Protein AF-A0A1B6GZU3-F1 (afdb_monomer_lite)

pLDDT: mean 73.28, std 18.76, range [35.72, 94.25]

Secondary structure (DSSP, 8-state):
-HHHHHHHHHHHHHH-GGGGGS-HHHHHHHHHHHHHHHHHHHHHHHHHHHHHHHHHHTT-SSPPPPPTTTTTTGGGHHHHHTS----------------------SS------

Organism: NCBI:txid1464854

Structure (mmCIF, N/CA/C/O backbone):
data_AF-A0A1B6GZU3-F1
#
_entry.id   AF-A0A1B6GZU3-F1
#
loop_
_atom_site.group_PDB
_atom_site.id
_atom_site.type_symbol
_atom_site.label_atom_id
_atom_site.label_alt_id
_atom_site.label_comp_id
_atom_site.label_asym_id
_atom_site.label_entity_id
_atom_site.label_seq_id
_atom_site.pdbx_PDB_ins_code
_atom_site.Cartn_x
_atom_site.Cartn_y
_atom_site.Cartn_z
_atom_site.occupancy
_atom_site.B_iso_or_equiv
_atom_site.auth_seq_id
_atom_site.auth_comp_id
_atom_site.auth_asym_id
_atom_site.auth_atom_id
_atom_site.pdbx_PDB_model_num
ATOM 1 N N . ARG A 1 1 ? 13.364 7.701 -0.176 1.00 59.84 1 ARG A N 1
ATOM 2 C CA . ARG A 1 1 ? 12.256 7.420 -1.126 1.00 59.84 1 ARG A CA 1
ATOM 3 C C . ARG A 1 1 ? 12.597 6.265 -2.074 1.00 59.84 1 ARG A C 1
ATOM 5 O O . ARG A 1 1 ? 11.779 5.375 -2.190 1.00 59.84 1 ARG A O 1
ATOM 12 N N . ALA A 1 2 ? 13.818 6.166 -2.614 1.00 69.19 2 ALA A N 1
ATOM 13 C CA . ALA A 1 2 ? 14.204 5.034 -3.476 1.00 69.19 2 ALA A CA 1
ATOM 14 C C . ALA A 1 2 ? 13.981 3.630 -2.858 1.00 69.19 2 ALA A C 1
ATOM 16 O O . ALA A 1 2 ? 13.458 2.746 -3.524 1.00 69.19 2 ALA A O 1
ATOM 17 N N . LEU A 1 3 ? 14.295 3.438 -1.569 1.00 75.94 3 LEU A N 1
ATOM 18 C CA . LEU A 1 3 ? 14.101 2.146 -0.885 1.00 75.94 3 LEU A CA 1
ATOM 19 C C . LEU A 1 3 ? 12.626 1.735 -0.764 1.00 75.94 3 LEU A C 1
ATOM 21 O O . LEU A 1 3 ? 12.299 0.560 -0.885 1.00 75.94 3 LEU A O 1
ATOM 25 N N . THR A 1 4 ? 11.725 2.699 -0.543 1.00 85.00 4 THR A N 1
ATOM 26 C CA . THR A 1 4 ? 10.287 2.413 -0.464 1.00 85.00 4 THR A CA 1
ATOM 27 C C . THR A 1 4 ? 9.723 2.077 -1.837 1.00 85.00 4 THR A C 1
ATOM 29 O O . THR A 1 4 ? 8.895 1.183 -1.945 1.00 85.00 4 THR A O 1
ATOM 32 N N . ASP A 1 5 ? 10.200 2.748 -2.885 1.00 82.75 5 ASP A N 1
ATOM 33 C CA . ASP A 1 5 ? 9.748 2.498 -4.254 1.00 82.75 5 ASP A CA 1
ATOM 34 C C . ASP A 1 5 ? 10.213 1.123 -4.750 1.00 82.75 5 ASP A C 1
ATOM 36 O O . ASP A 1 5 ? 9.446 0.412 -5.396 1.00 82.75 5 ASP A O 1
ATOM 40 N N . GLN A 1 6 ? 11.435 0.715 -4.392 1.00 86.19 6 GLN A N 1
ATOM 41 C CA . GLN A 1 6 ? 11.958 -0.619 -4.686 1.00 86.19 6 GLN A CA 1
ATOM 42 C C . GLN A 1 6 ? 11.140 -1.716 -3.992 1.00 86.19 6 GLN A C 1
ATOM 44 O O . GLN A 1 6 ? 10.691 -2.651 -4.652 1.00 86.19 6 GLN A O 1
ATOM 49 N N . ALA A 1 7 ? 10.853 -1.559 -2.697 1.00 90.31 7 ALA A N 1
ATOM 50 C CA . ALA A 1 7 ? 10.025 -2.515 -1.962 1.00 90.31 7 ALA A CA 1
ATOM 51 C C . ALA A 1 7 ? 8.620 -2.663 -2.580 1.00 90.31 7 ALA A C 1
ATOM 53 O O . ALA A 1 7 ? 8.095 -3.768 -2.695 1.00 90.31 7 ALA A O 1
ATOM 54 N N . TRP A 1 8 ? 8.011 -1.565 -3.041 1.00 89.75 8 TRP A N 1
ATOM 55 C CA . TRP A 1 8 ? 6.708 -1.627 -3.711 1.00 89.75 8 TRP A CA 1
ATOM 56 C C . TRP A 1 8 ? 6.756 -2.316 -5.073 1.00 89.75 8 TRP A C 1
ATOM 58 O O . TRP A 1 8 ? 5.784 -2.974 -5.438 1.00 89.75 8 TRP A O 1
ATOM 68 N N . ARG A 1 9 ? 7.870 -2.219 -5.806 1.00 89.12 9 ARG A N 1
ATOM 69 C CA . ARG A 1 9 ? 8.060 -2.977 -7.053 1.00 89.12 9 ARG A CA 1
ATOM 70 C C . ARG A 1 9 ? 8.113 -4.476 -6.792 1.00 89.12 9 ARG A C 1
ATOM 72 O O . ARG A 1 9 ? 7.487 -5.230 -7.527 1.00 89.12 9 ARG A O 1
ATOM 79 N N . GLU A 1 10 ? 8.795 -4.897 -5.731 1.00 91.38 10 GLU A N 1
ATOM 80 C CA . GLU A 1 10 ? 8.847 -6.308 -5.328 1.00 91.38 10 GLU A CA 1
ATOM 81 C C . GLU A 1 10 ? 7.463 -6.833 -4.941 1.00 91.38 10 GLU A C 1
ATOM 83 O O . GLU A 1 10 ? 7.055 -7.897 -5.401 1.00 91.38 10 GLU A O 1
ATOM 88 N N . VAL A 1 11 ? 6.701 -6.056 -4.163 1.00 91.12 11 VAL A N 1
ATOM 89 C CA . VAL A 1 11 ? 5.311 -6.396 -3.824 1.00 91.12 11 VAL A CA 1
ATOM 90 C C . VAL A 1 11 ? 4.450 -6.504 -5.085 1.00 91.12 11 VAL A C 1
ATOM 92 O O . VAL A 1 11 ? 3.708 -7.469 -5.228 1.00 91.12 11 VAL A O 1
ATOM 95 N N . CYS A 1 12 ? 4.564 -5.563 -6.026 1.00 90.75 12 CYS A N 1
ATOM 96 C CA . CYS A 1 12 ? 3.808 -5.614 -7.280 1.00 90.75 12 CYS A CA 1
ATOM 97 C C . CYS A 1 12 ? 4.170 -6.836 -8.136 1.00 90.75 12 CYS A C 1
ATOM 99 O O . CYS A 1 12 ? 3.275 -7.445 -8.712 1.00 90.75 12 CYS A O 1
ATOM 101 N N . GLY A 1 13 ? 5.441 -7.247 -8.149 1.00 90.06 13 GLY A N 1
ATOM 102 C CA . GLY A 1 13 ? 5.881 -8.471 -8.822 1.00 90.06 13 GLY A CA 1
ATOM 103 C C . GLY A 1 13 ? 5.361 -9.765 -8.188 1.00 90.06 13 GLY A C 1
ATOM 104 O O . GLY A 1 13 ? 5.227 -10.768 -8.880 1.00 90.06 13 GLY A O 1
ATOM 105 N N . GLN A 1 14 ? 5.039 -9.756 -6.891 1.00 90.56 14 GLN A N 1
ATOM 106 C CA . GLN A 1 14 ? 4.371 -10.888 -6.233 1.00 90.56 14 GLN A CA 1
ATOM 107 C C . GLN A 1 14 ? 2.858 -10.911 -6.481 1.00 90.56 14 GLN A C 1
ATOM 109 O O . GLN A 1 14 ? 2.247 -11.975 -6.424 1.00 90.56 14 GLN A O 1
ATOM 114 N N . LEU A 1 15 ? 2.246 -9.748 -6.724 1.00 89.06 15 LEU A N 1
ATOM 115 C CA . LEU A 1 15 ? 0.807 -9.628 -6.976 1.00 89.06 15 LEU A CA 1
ATOM 116 C C . LEU A 1 15 ? 0.428 -10.005 -8.407 1.00 89.06 15 LEU A C 1
ATOM 118 O O . LEU A 1 15 ? -0.657 -10.544 -8.619 1.00 89.06 15 LEU A O 1
ATOM 122 N N . ASP A 1 16 ? 1.303 -9.724 -9.370 1.00 86.38 16 ASP A N 1
ATOM 123 C CA . ASP A 1 16 ? 1.097 -10.072 -10.768 1.00 86.38 16 ASP A CA 1
ATOM 124 C C . ASP A 1 16 ? 2.391 -10.618 -11.380 1.00 86.38 16 ASP A C 1
ATOM 126 O O . ASP A 1 16 ? 3.397 -9.918 -11.496 1.00 86.38 16 ASP A O 1
ATOM 130 N N . THR A 1 17 ? 2.357 -11.876 -11.817 1.00 84.00 17 THR A N 1
ATOM 131 C CA . THR A 1 17 ? 3.484 -12.523 -12.500 1.00 84.00 17 THR A CA 1
ATOM 132 C C . THR A 1 17 ? 3.826 -11.846 -13.829 1.00 84.00 17 THR A C 1
ATOM 134 O O . THR A 1 17 ? 4.979 -11.888 -14.257 1.00 84.00 17 THR A O 1
ATOM 137 N N . GLN A 1 18 ? 2.856 -11.171 -14.459 1.00 82.94 18 GLN A N 1
ATOM 138 C CA . GLN A 1 18 ? 3.052 -10.418 -15.700 1.00 82.94 18 GLN A CA 1
ATOM 139 C C . GLN A 1 18 ? 3.705 -9.054 -15.475 1.00 82.94 18 GLN A C 1
ATOM 141 O O . GLN A 1 18 ? 4.175 -8.432 -16.430 1.00 82.94 18 GLN A O 1
ATOM 146 N N . PHE A 1 19 ? 3.832 -8.614 -14.220 1.00 82.19 19 PHE A N 1
ATOM 147 C CA . PHE A 1 19 ? 4.469 -7.348 -13.877 1.00 82.19 19 PHE A CA 1
ATOM 148 C C . PHE A 1 19 ? 5.892 -7.248 -14.437 1.00 82.19 19 PHE A C 1
ATOM 150 O O . PHE A 1 19 ? 6.302 -6.175 -14.865 1.00 82.19 19 PHE A O 1
ATOM 157 N N . ASN A 1 20 ? 6.645 -8.352 -14.504 1.00 79.81 20 ASN A N 1
ATOM 158 C CA . ASN A 1 20 ? 8.013 -8.349 -15.035 1.00 79.81 20 ASN A CA 1
ATOM 159 C C . ASN A 1 20 ? 8.081 -8.149 -16.558 1.00 79.81 20 ASN A C 1
ATOM 161 O O . ASN A 1 20 ? 9.054 -7.564 -17.040 1.00 79.81 20 ASN A O 1
ATOM 165 N N . HIS A 1 21 ? 7.040 -8.562 -17.285 1.00 83.62 21 HIS A N 1
ATOM 166 C CA . HIS A 1 21 ? 6.951 -8.483 -18.747 1.00 83.62 21 HIS A CA 1
ATOM 167 C C . HIS A 1 21 ? 6.438 -7.126 -19.253 1.00 83.62 21 HIS A C 1
ATOM 169 O O . HIS A 1 21 ? 6.562 -6.822 -20.436 1.00 83.62 21 HIS A O 1
ATOM 175 N N . MET A 1 22 ? 5.891 -6.293 -18.366 1.00 82.56 22 MET A N 1
ATOM 176 C CA . MET A 1 22 ? 5.394 -4.959 -18.701 1.00 82.56 22 MET A CA 1
ATOM 177 C C . MET A 1 22 ? 6.515 -3.932 -18.927 1.00 82.56 22 MET A C 1
ATOM 179 O O . MET A 1 22 ? 7.629 -4.058 -18.400 1.00 82.56 22 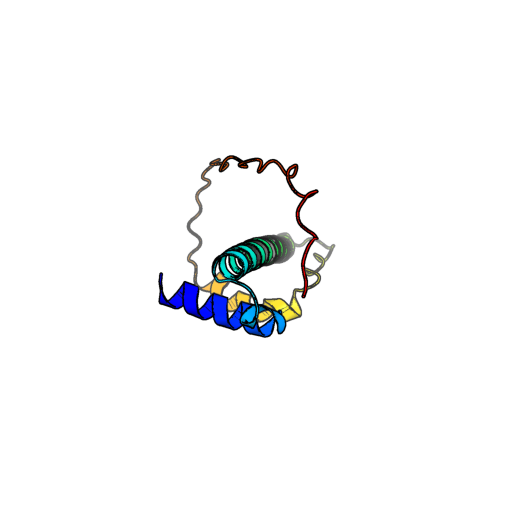MET A O 1
ATOM 183 N N . THR A 1 23 ? 6.202 -2.865 -19.669 1.00 89.31 23 THR A N 1
ATOM 184 C CA . THR A 1 23 ? 7.107 -1.718 -19.836 1.00 89.31 23 THR A CA 1
ATOM 185 C C . THR A 1 23 ? 7.300 -0.974 -18.514 1.00 89.31 23 THR A C 1
ATOM 187 O O . THR A 1 23 ? 6.456 -1.035 -17.618 1.00 89.31 23 THR A O 1
ATOM 190 N N . ASP A 1 24 ? 8.392 -0.220 -18.371 1.00 85.00 24 ASP A N 1
ATOM 191 C CA . ASP A 1 24 ? 8.642 0.558 -17.148 1.00 85.00 24 ASP A CA 1
ATOM 192 C C . ASP A 1 24 ? 7.551 1.598 -16.860 1.00 85.00 24 ASP A C 1
ATOM 194 O O . ASP A 1 24 ? 7.256 1.891 -15.693 1.00 85.00 24 ASP A O 1
ATOM 198 N N . ARG A 1 25 ? 6.909 2.118 -17.914 1.00 88.31 25 ARG A N 1
ATOM 199 C CA . ARG A 1 25 ? 5.763 3.023 -17.804 1.00 88.31 25 ARG A CA 1
ATOM 200 C C . ARG A 1 25 ? 4.565 2.310 -17.181 1.00 88.31 25 ARG A C 1
ATOM 202 O O . ARG A 1 25 ? 3.994 2.817 -16.213 1.00 88.31 25 ARG A O 1
ATOM 209 N N . ASP A 1 26 ? 4.232 1.127 -17.685 1.00 89.00 26 ASP A N 1
ATOM 210 C CA . ASP A 1 26 ? 3.068 0.363 -17.228 1.00 89.00 26 ASP A CA 1
ATOM 211 C C . ASP A 1 26 ? 3.309 -0.217 -15.829 1.00 89.00 26 ASP A C 1
ATOM 213 O O . ASP A 1 26 ? 2.437 -0.130 -14.967 1.00 89.00 26 ASP A O 1
ATOM 217 N N . LYS A 1 27 ? 4.541 -0.658 -15.536 1.00 89.00 27 LYS A N 1
ATOM 218 C CA . LYS A 1 27 ? 4.990 -1.015 -14.180 1.00 89.00 27 LYS A CA 1
ATOM 219 C C . LYS A 1 27 ? 4.779 0.137 -13.201 1.00 89.00 27 LYS A C 1
ATOM 221 O O . LYS A 1 27 ? 4.255 -0.060 -12.108 1.00 89.00 27 LYS A O 1
ATOM 226 N N . SER A 1 28 ? 5.169 1.359 -13.579 1.00 89.12 28 SER A N 1
ATOM 227 C CA . SER A 1 28 ? 4.964 2.543 -12.736 1.00 89.12 28 SER A CA 1
ATOM 228 C C . SER A 1 28 ? 3.478 2.826 -12.503 1.00 89.12 28 SER A C 1
ATOM 230 O O . SER A 1 28 ? 3.077 3.120 -11.374 1.00 89.12 28 SER A O 1
ATOM 232 N N . HIS A 1 29 ? 2.653 2.713 -13.548 1.00 90.88 29 HIS A N 1
ATOM 233 C CA . HIS A 1 29 ? 1.207 2.897 -13.448 1.00 90.88 29 HIS A CA 1
ATOM 234 C C . HIS A 1 29 ? 0.565 1.855 -12.522 1.00 90.88 29 HIS A C 1
ATOM 236 O O . HIS A 1 29 ? -0.155 2.215 -11.588 1.00 90.88 29 HIS A O 1
ATOM 242 N N . TYR A 1 30 ? 0.905 0.581 -12.706 1.00 91.69 30 TYR A N 1
ATOM 243 C CA . TYR A 1 30 ? 0.432 -0.516 -11.872 1.00 91.69 30 TYR A CA 1
ATOM 244 C C . TYR A 1 30 ? 0.828 -0.328 -10.403 1.00 91.69 30 TYR A C 1
ATOM 246 O O . TYR A 1 30 ? -0.031 -0.373 -9.521 1.00 91.69 30 TYR A O 1
ATOM 254 N N . CYS A 1 31 ? 2.095 0.008 -10.124 1.00 91.12 31 CYS A N 1
ATOM 255 C CA . CYS A 1 31 ? 2.544 0.321 -8.765 1.00 91.12 31 CYS A CA 1
ATOM 256 C C . CYS A 1 31 ? 1.706 1.435 -8.120 1.00 91.12 31 CYS A C 1
ATOM 258 O O . CYS A 1 31 ? 1.324 1.328 -6.954 1.00 91.12 31 CYS A O 1
ATOM 260 N N . LYS A 1 32 ? 1.385 2.502 -8.866 1.00 91.25 32 LYS A N 1
ATOM 261 C CA . LYS A 1 32 ? 0.533 3.598 -8.370 1.00 91.25 32 LYS A CA 1
ATOM 262 C C . LYS A 1 32 ? -0.888 3.123 -8.064 1.00 91.25 32 LYS A C 1
ATOM 264 O O . LYS A 1 32 ? -1.441 3.509 -7.032 1.00 91.25 32 LYS A O 1
ATOM 269 N N . MET A 1 33 ? -1.467 2.274 -8.914 1.00 93.62 33 MET A N 1
ATOM 270 C CA . MET A 1 33 ? -2.784 1.678 -8.670 1.00 93.62 33 MET A CA 1
ATOM 271 C C . MET A 1 33 ? -2.790 0.812 -7.407 1.00 93.62 33 MET A C 1
ATOM 273 O O . MET A 1 33 ? -3.657 0.990 -6.546 1.00 93.62 33 MET A O 1
ATOM 277 N N . VAL A 1 34 ? -1.800 -0.072 -7.256 1.00 93.62 34 VAL A N 1
ATOM 278 C CA . VAL A 1 34 ? -1.639 -0.935 -6.075 1.00 93.62 34 VAL A CA 1
ATOM 279 C C . VAL A 1 34 ? -1.497 -0.095 -4.809 1.00 93.62 34 VAL A C 1
ATOM 281 O O . VAL A 1 34 ? -2.207 -0.328 -3.832 1.00 93.62 34 VAL A O 1
ATOM 284 N N . LEU A 1 35 ? -0.651 0.936 -4.837 1.00 92.31 35 LEU A N 1
ATOM 285 C CA . LEU A 1 35 ? -0.465 1.872 -3.727 1.00 92.31 35 LEU A CA 1
ATOM 286 C C . LEU A 1 35 ? -1.761 2.588 -3.337 1.00 92.31 35 LEU A C 1
ATOM 288 O O . LEU A 1 35 ? -2.089 2.679 -2.151 1.00 92.31 35 LEU A O 1
ATOM 292 N N . SER A 1 36 ? -2.506 3.088 -4.324 1.00 93.44 36 SER A N 1
ATOM 293 C CA . SER A 1 36 ? -3.795 3.748 -4.102 1.00 93.44 36 SER A CA 1
ATOM 294 C C . SER A 1 36 ? -4.795 2.794 -3.444 1.00 93.44 36 SER A C 1
ATOM 296 O O . SER A 1 36 ? -5.427 3.124 -2.432 1.00 93.44 36 SER A O 1
ATOM 298 N N . ARG A 1 37 ? -4.876 1.558 -3.951 1.00 94.00 37 ARG A N 1
ATOM 299 C CA . ARG A 1 37 ? -5.755 0.525 -3.404 1.00 94.00 37 ARG A CA 1
ATOM 300 C C . ARG A 1 37 ? -5.360 0.134 -1.983 1.00 94.00 37 ARG A C 1
ATOM 302 O O . ARG A 1 37 ? -6.226 0.085 -1.109 1.00 94.00 37 ARG A O 1
ATOM 309 N N . TRP A 1 38 ? -4.070 -0.087 -1.743 1.00 94.25 38 TRP A N 1
ATOM 310 C CA . TRP A 1 38 ? -3.517 -0.395 -0.428 1.00 94.25 38 TRP A CA 1
ATOM 311 C C . TRP A 1 38 ? -3.830 0.701 0.590 1.00 94.25 38 TRP A C 1
ATOM 313 O O . TRP A 1 38 ? -4.314 0.412 1.686 1.00 94.25 38 TRP A O 1
ATOM 323 N N . ARG A 1 39 ? -3.620 1.970 0.215 1.00 92.81 39 ARG A N 1
ATOM 324 C CA . ARG A 1 39 ? -3.936 3.118 1.069 1.00 92.81 39 ARG A CA 1
ATOM 325 C C . ARG A 1 39 ? -5.407 3.114 1.470 1.00 92.81 39 ARG A C 1
ATOM 327 O O . ARG A 1 39 ? -5.695 3.216 2.656 1.00 92.81 39 ARG A O 1
ATOM 334 N N . ASN A 1 40 ? -6.320 2.935 0.514 1.00 93.38 40 ASN A N 1
ATOM 335 C CA . ASN A 1 40 ? -7.751 2.879 0.811 1.00 93.38 40 ASN A CA 1
ATOM 336 C C . ASN A 1 40 ? -8.075 1.732 1.785 1.00 93.38 40 ASN A C 1
ATOM 338 O O . ASN A 1 40 ? -8.700 1.962 2.816 1.00 93.38 40 ASN A O 1
ATOM 342 N N . ILE A 1 41 ? -7.583 0.517 1.521 1.00 93.62 41 ILE A N 1
ATOM 343 C CA . ILE A 1 41 ? -7.804 -0.647 2.396 1.00 93.62 41 ILE A CA 1
ATOM 344 C C . ILE A 1 41 ? -7.327 -0.366 3.827 1.00 93.62 41 ILE A C 1
ATOM 346 O O . ILE A 1 41 ? -8.076 -0.586 4.783 1.00 93.62 41 ILE A O 1
ATOM 350 N N . ARG A 1 42 ? -6.108 0.163 3.977 1.00 92.19 42 ARG A N 1
ATOM 351 C CA . ARG A 1 42 ? -5.538 0.520 5.279 1.00 92.19 42 ARG A CA 1
ATOM 352 C C . ARG A 1 42 ? -6.360 1.598 5.981 1.00 92.19 42 ARG A C 1
ATOM 354 O O . ARG A 1 42 ? -6.653 1.455 7.166 1.00 92.19 42 ARG A O 1
ATOM 361 N N . ASP A 1 43 ? -6.748 2.649 5.267 1.00 90.25 43 ASP A N 1
ATOM 362 C CA . ASP A 1 43 ? -7.498 3.771 5.832 1.00 90.25 43 ASP A CA 1
ATOM 363 C C . ASP A 1 43 ? -8.890 3.314 6.320 1.00 90.25 43 ASP A C 1
ATOM 365 O O . ASP A 1 43 ? -9.319 3.689 7.415 1.00 90.25 43 ASP A O 1
ATOM 369 N N . GLN A 1 44 ? -9.582 2.452 5.561 1.00 92.19 44 GLN A N 1
ATOM 370 C CA . GLN A 1 44 ? -10.864 1.867 5.983 1.00 92.19 44 GLN A CA 1
ATOM 371 C C . GLN A 1 44 ? -10.707 0.952 7.199 1.00 92.19 44 GLN A C 1
ATOM 373 O O . GLN A 1 44 ? -11.502 1.034 8.141 1.00 92.19 44 GLN A O 1
ATOM 378 N N . TRP A 1 45 ? -9.665 0.119 7.220 1.00 91.81 45 TRP A N 1
ATOM 379 C CA . TRP A 1 45 ? -9.373 -0.744 8.362 1.00 91.81 45 TRP A CA 1
ATOM 380 C C . TRP A 1 45 ? -9.079 0.075 9.625 1.00 91.81 45 TRP A C 1
ATOM 382 O O . TRP A 1 45 ? -9.683 -0.174 10.666 1.00 91.81 45 TRP A O 1
ATOM 392 N N . GLN A 1 46 ? -8.258 1.126 9.536 1.00 89.44 46 GLN A N 1
ATOM 393 C C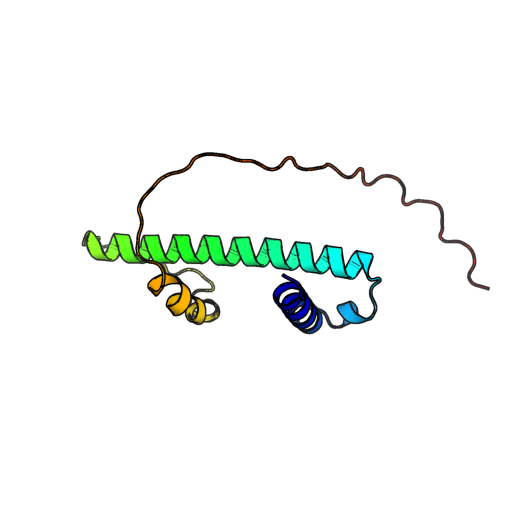A . GLN A 1 46 ? -7.970 2.012 10.670 1.00 89.44 46 GLN A CA 1
ATOM 394 C C . GLN A 1 46 ? -9.231 2.704 11.207 1.00 89.44 46 GLN A C 1
ATOM 396 O O . GLN A 1 46 ? -9.421 2.786 12.423 1.00 89.44 46 GLN A O 1
ATOM 401 N N . LYS A 1 47 ? -10.119 3.182 10.323 1.00 88.50 47 LYS A N 1
ATOM 402 C CA . LYS A 1 47 ? -11.418 3.754 10.721 1.00 88.50 47 LYS A CA 1
ATOM 403 C C . LYS A 1 47 ? -12.283 2.725 11.447 1.00 88.50 47 LYS A C 1
ATOM 405 O O . LYS A 1 47 ? -12.861 3.037 12.489 1.00 88.50 47 LYS A O 1
ATOM 410 N N . ALA A 1 48 ? -12.344 1.498 10.933 1.00 88.25 48 ALA A N 1
ATOM 411 C CA . ALA A 1 48 ? -13.086 0.413 11.560 1.00 88.25 48 ALA A CA 1
ATOM 412 C C . ALA A 1 48 ? -12.515 0.054 12.944 1.00 88.25 48 ALA A C 1
ATOM 414 O O . ALA A 1 48 ? -13.280 -0.043 13.902 1.00 88.25 48 ALA A O 1
ATOM 415 N N . CYS A 1 49 ? -11.189 -0.046 13.087 1.00 86.56 49 CYS A N 1
ATOM 416 C CA . CYS A 1 49 ? -10.528 -0.305 14.370 1.00 86.56 49 CYS A CA 1
ATOM 417 C C . CYS A 1 49 ? -10.823 0.790 15.404 1.00 86.56 49 CYS A C 1
ATOM 419 O O . CYS A 1 49 ? -11.203 0.484 16.534 1.00 86.56 49 CYS A O 1
ATOM 421 N N . LYS A 1 50 ? -10.748 2.070 15.012 1.00 84.56 50 LYS A N 1
ATOM 422 C CA . LYS A 1 50 ? -11.107 3.200 15.889 1.00 84.56 50 LYS A CA 1
ATOM 423 C C . LYS A 1 50 ? -12.573 3.155 16.322 1.00 84.56 50 LYS A C 1
ATOM 425 O O . LYS A 1 50 ? -12.873 3.419 17.484 1.00 84.56 50 LYS A O 1
ATOM 430 N N . LYS A 1 51 ? -13.486 2.782 15.419 1.00 84.88 51 LYS A N 1
ATOM 431 C CA . LYS A 1 51 ? -14.916 2.629 15.729 1.00 84.88 51 LYS A CA 1
ATOM 432 C C . LYS A 1 51 ? -15.161 1.515 16.750 1.00 84.88 51 LYS A C 1
ATOM 434 O O . LYS A 1 51 ? -15.936 1.714 17.682 1.00 84.88 51 LYS A O 1
ATOM 439 N N . VAL A 1 52 ? -14.485 0.374 16.596 1.00 83.06 52 VAL A N 1
ATOM 440 C CA . VAL A 1 52 ? -14.547 -0.742 17.555 1.00 83.06 52 VAL A CA 1
ATOM 441 C C . VAL A 1 52 ? -14.011 -0.305 18.922 1.00 83.06 52 VAL A C 1
ATOM 443 O O . VAL A 1 52 ? -14.689 -0.490 19.931 1.00 83.06 52 VAL A O 1
ATOM 446 N N . ALA A 1 53 ? -12.842 0.341 18.958 1.00 79.81 53 ALA A N 1
ATOM 447 C CA . ALA A 1 53 ? -12.235 0.826 20.197 1.00 79.81 53 ALA A CA 1
ATOM 448 C C . ALA A 1 53 ? -13.108 1.874 20.916 1.00 79.81 53 ALA A C 1
ATOM 450 O O . ALA A 1 53 ? -13.262 1.814 22.134 1.00 79.81 53 ALA A O 1
ATOM 451 N N . GLY A 1 54 ? -13.717 2.805 20.174 1.00 77.56 54 GLY A N 1
ATOM 452 C CA . GLY A 1 54 ? -14.618 3.818 20.727 1.00 77.56 54 GLY A CA 1
ATOM 453 C C . GLY A 1 54 ? -15.904 3.231 21.316 1.00 77.56 54 GLY A C 1
ATOM 454 O O . GLY A 1 54 ? -16.307 3.622 22.407 1.00 77.56 54 GLY A O 1
ATOM 455 N N . GLN A 1 55 ? -16.522 2.246 20.654 1.00 73.19 55 GLN A N 1
ATOM 456 C CA . GLN A 1 55 ? -17.745 1.609 21.166 1.00 73.19 55 GLN A CA 1
ATOM 457 C C . GLN A 1 55 ? -17.509 0.806 22.449 1.00 73.19 55 GLN A C 1
ATOM 459 O 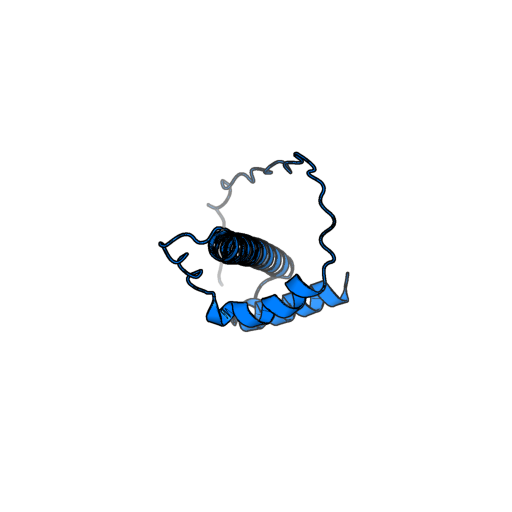O . GLN A 1 55 ? -18.364 0.826 23.336 1.00 73.19 55 GLN A O 1
ATOM 464 N N . ASN A 1 56 ? -16.339 0.172 22.586 1.00 66.38 56 ASN A N 1
ATOM 465 C CA . ASN A 1 56 ? -15.959 -0.527 23.816 1.00 66.38 56 ASN A CA 1
ATOM 466 C C . ASN A 1 56 ? -15.819 0.429 25.016 1.00 66.38 56 ASN A C 1
ATOM 468 O O . ASN A 1 56 ? -16.081 0.021 26.143 1.00 66.38 56 ASN A O 1
ATOM 472 N N . ARG A 1 57 ? -15.449 1.700 24.794 1.00 68.31 57 ARG A N 1
ATOM 473 C CA . ARG A 1 57 ? -15.314 2.712 25.862 1.00 68.31 57 ARG A CA 1
ATOM 474 C C . ARG A 1 57 ? -16.656 3.255 26.359 1.00 68.31 57 ARG A C 1
ATOM 476 O O . ARG A 1 57 ? -16.767 3.610 27.523 1.00 68.31 57 ARG A O 1
ATOM 483 N N . THR A 1 58 ? -17.673 3.310 25.499 1.00 69.12 58 THR A N 1
ATOM 484 C CA . THR A 1 58 ? -18.994 3.891 25.820 1.00 69.12 58 THR A CA 1
ATOM 485 C C . THR A 1 58 ? -19.985 2.866 26.398 1.00 69.12 58 THR A C 1
ATOM 487 O O . THR A 1 58 ? -21.143 3.192 26.630 1.00 69.12 58 THR A O 1
ATOM 490 N N . GLY A 1 59 ? -19.569 1.617 26.644 1.00 59.53 59 GLY A N 1
ATOM 491 C CA . GLY A 1 59 ? -20.446 0.599 27.242 1.00 59.53 59 GLY A CA 1
ATOM 492 C C . GLY A 1 59 ? -21.637 0.207 26.357 1.00 59.53 59 GLY A C 1
ATOM 493 O O . GLY A 1 59 ? -22.660 -0.253 26.858 1.00 59.53 59 GLY A O 1
ATOM 494 N N . SER A 1 60 ? -21.532 0.401 25.036 1.00 67.81 60 SER A N 1
ATOM 495 C CA . SER A 1 60 ? -22.619 0.072 24.110 1.00 67.81 60 SER A CA 1
ATOM 496 C C . SER A 1 60 ? -22.859 -1.439 24.065 1.00 67.81 60 SER A C 1
ATOM 498 O O . SER A 1 60 ? -21.943 -2.219 23.812 1.00 67.81 60 SER A O 1
ATOM 500 N N . THR A 1 61 ? -24.111 -1.865 24.245 1.00 63.38 61 THR A N 1
ATOM 501 C CA . THR A 1 61 ? -24.509 -3.285 24.220 1.00 63.38 61 THR A CA 1
ATOM 502 C C . THR A 1 61 ? -24.346 -3.924 22.833 1.00 63.38 61 THR A C 1
ATOM 504 O O . THR A 1 61 ? -24.269 -5.147 22.712 1.00 63.38 61 THR A O 1
ATOM 507 N N . ARG A 1 62 ? -24.269 -3.121 21.760 1.00 68.75 62 ARG A N 1
ATOM 508 C CA . ARG A 1 62 ? -24.036 -3.619 20.397 1.00 68.75 62 ARG A CA 1
ATOM 509 C C . ARG A 1 62 ? -22.539 -3.678 20.113 1.00 68.75 62 ARG A C 1
ATOM 511 O O . ARG A 1 62 ? -21.890 -2.649 19.961 1.00 68.75 62 ARG A O 1
ATOM 518 N N . LYS A 1 63 ? -22.004 -4.894 19.981 1.00 67.56 63 LYS A N 1
ATOM 519 C CA . LYS A 1 63 ? -20.608 -5.114 19.582 1.00 67.56 63 LYS A CA 1
ATOM 520 C C . LYS A 1 63 ? -20.373 -4.565 18.170 1.00 67.56 63 LYS A C 1
ATOM 522 O O . LYS A 1 63 ? -21.064 -4.958 17.228 1.00 67.56 63 LYS A O 1
ATOM 527 N N . ALA A 1 64 ? -19.381 -3.690 18.018 1.00 73.12 64 ALA A N 1
ATOM 528 C CA . ALA A 1 64 ? -18.920 -3.231 16.714 1.00 73.12 64 ALA A CA 1
ATOM 529 C C . ALA A 1 64 ? -18.468 -4.426 15.862 1.00 73.12 64 ALA A C 1
ATOM 531 O O . ALA A 1 64 ? -17.670 -5.253 16.310 1.00 73.12 64 ALA A O 1
ATOM 532 N N . LYS A 1 65 ? -18.939 -4.508 14.615 1.00 79.81 65 LYS A N 1
ATOM 533 C CA . LYS A 1 65 ? -18.479 -5.544 13.685 1.00 79.81 65 LYS A CA 1
ATOM 534 C C . LYS A 1 65 ? -17.035 -5.250 13.267 1.00 79.81 65 LYS A C 1
ATOM 536 O O . LYS A 1 65 ? -16.721 -4.124 12.879 1.00 79.81 65 LYS A O 1
ATOM 541 N N . LYS A 1 66 ? -16.170 -6.265 13.349 1.00 84.56 66 LYS A N 1
ATOM 542 C CA . LYS A 1 66 ? -14.788 -6.190 12.858 1.00 84.56 66 LYS A CA 1
ATOM 543 C C . LYS A 1 66 ? -14.782 -5.950 11.344 1.00 84.56 66 LYS A C 1
ATOM 545 O O . LYS A 1 66 ? -15.700 -6.377 10.641 1.00 84.56 66 LYS A O 1
ATOM 550 N N . TYR A 1 67 ? -13.749 -5.268 10.855 1.00 90.12 67 TYR A N 1
ATOM 551 C CA . TYR A 1 67 ? -13.531 -5.107 9.418 1.00 90.12 67 TYR A CA 1
ATOM 552 C C . TYR A 1 67 ? -13.356 -6.472 8.744 1.00 90.12 67 TYR A C 1
ATOM 554 O O . TYR A 1 67 ? -12.802 -7.385 9.350 1.00 90.12 67 TYR A O 1
ATOM 562 N N . ILE A 1 68 ? -13.802 -6.612 7.494 1.00 90.75 68 ILE A N 1
ATOM 563 C CA . ILE A 1 68 ? -13.802 -7.912 6.807 1.00 90.75 68 ILE A CA 1
ATOM 564 C C . ILE A 1 68 ? -12.390 -8.503 6.665 1.00 90.75 68 ILE A C 1
ATOM 566 O O . ILE A 1 68 ? -12.207 -9.695 6.875 1.00 90.75 68 ILE A O 1
ATOM 570 N N . TYR A 1 69 ? -11.383 -7.659 6.423 1.00 90.25 69 TYR A N 1
ATOM 571 C CA . TYR A 1 69 ? -9.972 -8.058 6.337 1.00 90.25 69 TYR A CA 1
ATOM 572 C C . TYR A 1 69 ? -9.216 -7.839 7.652 1.00 90.25 69 TYR A C 1
ATOM 574 O O . TYR A 1 69 ? -8.013 -7.602 7.645 1.00 90.25 69 TYR A O 1
ATOM 582 N N . HIS A 1 70 ? -9.913 -7.845 8.794 1.00 89.00 70 HIS A N 1
ATOM 583 C CA . HIS A 1 70 ? -9.292 -7.545 10.083 1.00 89.00 70 HIS A CA 1
ATOM 584 C C . HIS A 1 70 ? -8.112 -8.469 10.388 1.00 89.00 70 HIS A C 1
ATOM 586 O O . HIS A 1 70 ? -7.056 -7.979 10.772 1.00 89.00 70 HIS A O 1
ATOM 592 N N . ASP A 1 71 ? -8.273 -9.775 10.188 1.00 87.94 71 ASP A N 1
ATOM 593 C CA . ASP A 1 71 ? -7.250 -10.750 10.573 1.00 87.94 71 ASP A CA 1
ATOM 594 C C . ASP A 1 71 ? -6.027 -10.671 9.651 1.00 87.94 71 ASP A C 1
ATOM 596 O O . ASP A 1 71 ? -4.894 -10.692 10.126 1.00 87.94 71 ASP A O 1
ATOM 600 N N . GLN A 1 72 ? -6.252 -10.437 8.354 1.00 90.94 72 GLN A N 1
ATOM 601 C CA . GLN A 1 72 ? -5.195 -10.222 7.359 1.00 90.94 72 GLN A CA 1
ATOM 602 C C . GLN A 1 72 ? -4.428 -8.913 7.582 1.00 90.94 72 GLN A C 1
ATOM 604 O O . GLN A 1 72 ? -3.247 -8.839 7.269 1.00 90.94 72 GLN A O 1
ATOM 609 N N . LEU A 1 73 ? -5.084 -7.883 8.124 1.00 91.25 73 LEU A N 1
ATOM 610 C CA . LEU A 1 73 ? -4.490 -6.568 8.394 1.00 91.25 73 LEU A CA 1
ATOM 611 C C . LEU A 1 73 ? -4.075 -6.391 9.859 1.00 91.25 73 LEU A C 1
ATOM 613 O O . LEU A 1 73 ? -3.626 -5.313 10.238 1.00 91.25 73 LEU A O 1
ATOM 617 N N . SER A 1 74 ? -4.208 -7.431 10.686 1.00 89.06 74 SER A N 1
ATOM 618 C CA . SER A 1 74 ? -3.932 -7.365 12.124 1.00 89.06 74 SER A CA 1
ATOM 619 C C . SER A 1 74 ? -2.484 -6.973 12.421 1.00 89.06 74 SER A C 1
ATOM 621 O O . SER A 1 74 ? -2.244 -6.219 13.358 1.00 89.06 74 SER A O 1
ATOM 623 N N . PHE A 1 75 ? -1.537 -7.359 11.560 1.00 87.50 75 PHE A N 1
ATOM 624 C CA . PHE A 1 75 ? -0.128 -6.967 11.660 1.00 87.50 75 PHE A CA 1
ATOM 625 C C . PHE A 1 75 ? 0.097 -5.444 11.601 1.00 87.50 75 PHE A C 1
ATOM 627 O O . PHE A 1 75 ? 1.128 -4.949 12.051 1.00 87.50 75 PHE A O 1
ATOM 634 N N . LEU A 1 76 ? -0.865 -4.675 11.079 1.00 85.94 76 LEU A N 1
ATOM 635 C CA . LEU A 1 76 ? -0.794 -3.216 11.047 1.00 85.94 76 LEU A CA 1
ATOM 636 C C . LEU A 1 76 ? -1.102 -2.570 12.405 1.00 85.94 76 LEU A C 1
ATOM 638 O O . LEU A 1 76 ? -0.875 -1.369 12.549 1.00 85.94 76 LEU A O 1
ATOM 642 N N . SER A 1 77 ? -1.613 -3.311 13.398 1.00 79.19 77 SER A N 1
ATOM 643 C CA . SER A 1 77 ? -1.982 -2.741 14.704 1.00 79.19 77 SER A CA 1
ATOM 644 C C . SER A 1 77 ? -0.774 -2.180 15.446 1.00 79.19 77 SER A C 1
ATOM 646 O O . SER A 1 77 ? -0.845 -1.075 15.975 1.00 79.19 77 SER A O 1
ATOM 648 N N . GLN A 1 78 ? 0.370 -2.863 15.371 1.00 66.06 78 GLN A N 1
ATOM 649 C CA . GLN A 1 78 ? 1.611 -2.423 16.008 1.00 66.06 78 GLN A CA 1
ATOM 650 C C . GLN A 1 78 ? 2.108 -1.074 15.456 1.00 66.06 78 GLN A C 1
ATOM 652 O O . GLN A 1 78 ? 2.685 -0.273 16.188 1.00 66.06 78 GLN A O 1
ATOM 657 N N . ALA A 1 79 ? 1.830 -0.778 14.182 1.00 60.12 79 ALA A N 1
ATOM 658 C CA . ALA A 1 79 ? 2.137 0.519 13.577 1.00 60.12 79 ALA A CA 1
ATOM 659 C C . ALA A 1 79 ? 1.165 1.637 14.008 1.00 60.12 79 ALA A C 1
ATOM 661 O O . ALA A 1 79 ? 1.483 2.817 13.858 1.00 60.12 79 ALA A O 1
ATOM 662 N N . VAL A 1 80 ? -0.024 1.289 14.515 1.00 56.28 80 VAL A N 1
ATOM 663 C CA . VAL A 1 80 ? -1.033 2.244 15.001 1.00 56.28 80 VAL A CA 1
ATOM 664 C C . VAL A 1 80 ? -0.761 2.648 16.450 1.00 56.28 80 VAL A C 1
ATOM 666 O O . VAL A 1 80 ? -0.893 3.830 16.763 1.00 56.28 80 VAL A O 1
ATOM 669 N N . ASP A 1 81 ? -0.331 1.715 17.302 1.00 53.97 81 ASP A N 1
ATOM 670 C CA . ASP A 1 81 ? -0.039 1.988 18.720 1.00 53.97 81 ASP A CA 1
ATOM 671 C C . ASP A 1 81 ? 1.222 2.851 18.925 1.00 53.97 81 ASP A C 1
ATOM 673 O O . ASP A 1 81 ? 1.344 3.555 19.924 1.00 53.97 81 ASP A O 1
ATOM 677 N N . ALA A 1 82 ? 2.139 2.868 17.952 1.00 53.53 82 ALA A N 1
ATOM 678 C CA . ALA A 1 82 ? 3.370 3.660 18.000 1.00 53.53 82 ALA A CA 1
ATOM 679 C C . ALA A 1 82 ? 3.178 5.161 17.708 1.00 53.53 82 ALA A C 1
ATOM 681 O O . ALA A 1 82 ? 4.153 5.913 17.730 1.00 53.53 82 ALA A O 1
ATOM 682 N N . LYS A 1 83 ? 1.955 5.621 17.404 1.00 45.81 83 LYS A N 1
ATOM 683 C CA . LYS A 1 83 ? 1.687 7.042 17.159 1.00 45.81 83 LYS A CA 1
ATOM 684 C C . LYS A 1 83 ? 1.084 7.667 18.422 1.00 45.81 83 LYS A C 1
ATOM 686 O O . LYS A 1 83 ? -0.074 7.369 18.725 1.00 45.81 83 LYS A O 1
ATOM 691 N N . PRO A 1 84 ? 1.808 8.547 19.145 1.00 38.41 84 PRO A N 1
ATOM 692 C CA . PRO A 1 84 ? 1.198 9.369 20.180 1.00 38.41 84 PRO A CA 1
ATOM 693 C C . PRO A 1 84 ? -0.005 10.085 19.568 1.00 38.41 84 PRO A C 1
ATOM 695 O O . PRO A 1 84 ? 0.093 10.669 18.484 1.00 38.41 84 PRO A O 1
ATOM 698 N N . GLN A 1 85 ? -1.163 9.962 20.213 1.00 44.19 85 GLN A N 1
ATOM 699 C CA . GLN A 1 85 ? -2.368 10.674 19.817 1.00 44.19 85 GLN A CA 1
ATOM 700 C C . GLN A 1 85 ? -2.146 12.179 20.002 1.00 44.19 85 GLN A C 1
ATOM 702 O O . GLN A 1 85 ? -2.519 12.733 21.028 1.00 44.19 85 GLN A O 1
ATOM 707 N N . GLU A 1 86 ? -1.596 12.851 18.998 1.00 40.12 86 GLU A N 1
ATOM 708 C CA . GLU A 1 86 ? -1.756 14.294 18.875 1.00 40.12 86 GLU A CA 1
ATOM 709 C C . GLU A 1 86 ? -3.039 14.548 18.089 1.00 40.12 86 GLU A C 1
ATOM 711 O O . GLU A 1 86 ? -3.154 14.323 16.881 1.00 40.12 86 GLU A O 1
ATOM 716 N N . SER A 1 87 ? -4.067 14.920 18.844 1.00 48.38 87 SER A N 1
ATOM 717 C CA . SER A 1 87 ? -5.277 15.539 18.336 1.00 48.38 87 SER A CA 1
ATOM 718 C C . SER A 1 87 ? -4.911 16.808 17.577 1.00 48.38 87 SER A C 1
ATOM 720 O O . SER A 1 87 ? -4.349 17.713 18.185 1.00 48.38 87 SER A O 1
ATOM 722 N N . SER A 1 88 ? -5.265 16.901 16.296 1.00 40.91 88 SER A N 1
ATOM 723 C CA . SER A 1 88 ? -5.729 18.138 15.654 1.00 40.91 88 SER A CA 1
ATOM 724 C C . SER A 1 88 ? -6.271 17.842 14.257 1.00 40.91 88 SER A C 1
ATOM 726 O O . SER A 1 88 ? -5.673 17.128 13.456 1.00 40.91 88 SER A O 1
ATOM 728 N N . PHE A 1 89 ? -7.460 18.376 14.026 1.00 45.94 89 PHE A N 1
ATOM 729 C CA . PHE A 1 89 ? -8.202 18.449 12.777 1.00 45.94 89 PHE A CA 1
ATOM 730 C C . PHE A 1 89 ? -7.416 19.324 11.786 1.00 45.94 89 PHE A C 1
ATOM 732 O O . PHE A 1 89 ? -7.064 20.440 12.154 1.00 45.94 89 PHE A O 1
ATOM 739 N N . ILE A 1 90 ? -7.144 18.860 10.560 1.00 39.44 90 ILE A N 1
ATOM 740 C CA . ILE A 1 90 ? -6.844 19.760 9.435 1.00 39.44 90 ILE A CA 1
ATOM 741 C C . ILE A 1 90 ? -7.617 19.277 8.209 1.00 39.44 90 ILE A C 1
ATOM 743 O O . ILE A 1 90 ? -7.522 18.125 7.781 1.00 39.44 90 ILE A O 1
ATOM 747 N N . GLU A 1 91 ? -8.429 20.210 7.744 1.00 49.84 91 GLU A N 1
ATOM 748 C CA . GLU A 1 91 ? -9.380 20.203 6.650 1.00 49.84 91 GLU A CA 1
ATOM 749 C C . GLU A 1 91 ? -8.675 20.323 5.285 1.00 49.84 91 GLU A C 1
ATOM 751 O O . GLU A 1 91 ? -7.600 20.904 5.175 1.00 49.84 91 GLU A O 1
ATOM 756 N N . GLU A 1 92 ? -9.292 19.690 4.286 1.00 45.56 92 GLU A N 1
ATOM 757 C CA . GLU A 1 92 ? -9.122 19.797 2.829 1.00 45.56 92 GLU A CA 1
ATOM 758 C C . GLU A 1 92 ? -7.753 20.121 2.192 1.00 45.56 92 GLU A C 1
ATOM 760 O O . GLU A 1 92 ? -7.271 21.250 2.167 1.00 45.56 92 GLU A O 1
ATOM 765 N N . ASN A 1 93 ? -7.241 19.146 1.429 1.00 35.72 93 ASN A N 1
ATOM 766 C CA . ASN A 1 93 ? -6.674 19.447 0.114 1.00 35.72 93 ASN A CA 1
ATOM 767 C C . ASN A 1 93 ? -6.954 18.285 -0.857 1.00 35.72 93 ASN A C 1
ATOM 769 O O . ASN A 1 93 ? -6.428 17.178 -0.708 1.00 35.72 93 ASN A O 1
ATOM 773 N N . LYS A 1 94 ? -7.862 18.531 -1.804 1.00 46.12 94 LYS A N 1
ATOM 774 C CA . LYS A 1 94 ? -8.274 17.633 -2.888 1.00 46.12 94 LYS A CA 1
ATOM 775 C C . LYS A 1 94 ? -7.272 17.785 -4.043 1.00 46.12 94 LYS A C 1
ATOM 777 O O . LYS A 1 94 ? -7.256 18.852 -4.645 1.00 46.12 94 LYS A O 1
ATOM 782 N N . PRO A 1 95 ? -6.457 16.774 -4.397 1.00 43.66 95 PRO A N 1
ATOM 783 C CA . PRO A 1 95 ? -5.722 16.831 -5.652 1.00 43.66 95 PRO A CA 1
ATOM 784 C C . PRO A 1 95 ? -6.689 16.569 -6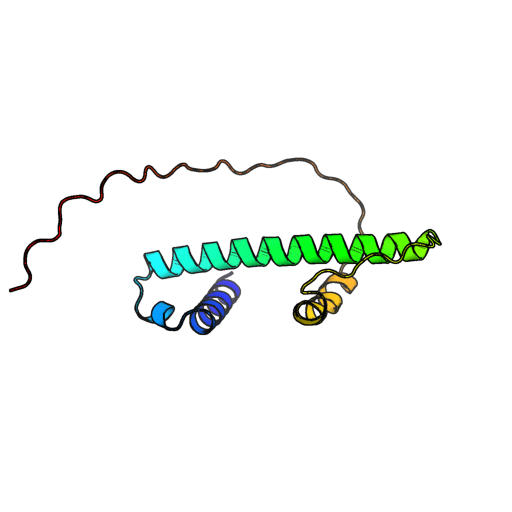.812 1.00 43.66 95 PRO A C 1
ATOM 786 O O . PRO A 1 95 ? -7.419 15.574 -6.814 1.00 43.66 95 PRO A O 1
ATOM 789 N N . GLU A 1 96 ? -6.704 17.507 -7.757 1.00 40.72 96 GLU A N 1
ATOM 790 C CA . GLU A 1 96 ? -7.427 17.451 -9.025 1.00 40.72 96 GLU A CA 1
ATOM 791 C C . GLU A 1 96 ? -7.197 16.123 -9.753 1.00 40.72 96 GLU A C 1
ATOM 793 O O . GLU A 1 96 ? -6.077 15.619 -9.873 1.00 40.72 96 GLU A O 1
ATOM 798 N N . ILE A 1 97 ? -8.299 15.555 -10.231 1.00 48.09 97 ILE A N 1
ATOM 799 C CA . ILE A 1 97 ? -8.313 14.409 -11.129 1.00 48.09 97 ILE A CA 1
ATOM 800 C C . ILE A 1 97 ? -7.933 14.955 -12.504 1.00 48.09 97 ILE A C 1
ATOM 802 O O . ILE A 1 97 ? -8.667 15.760 -13.066 1.00 48.09 97 ILE A O 1
ATOM 806 N N . ILE A 1 98 ? -6.783 14.539 -13.032 1.00 50.44 98 ILE A N 1
ATOM 807 C CA . ILE A 1 98 ? -6.448 14.766 -14.438 1.00 50.44 98 ILE A CA 1
ATOM 808 C C . ILE A 1 98 ? -7.226 13.712 -15.227 1.00 50.44 98 ILE A C 1
ATOM 810 O O . ILE A 1 98 ? -6.896 12.525 -15.167 1.00 50.44 98 ILE A O 1
ATOM 814 N N . GLU A 1 99 ? -8.289 14.135 -15.908 1.00 51.00 99 GLU A N 1
ATOM 815 C CA . GLU A 1 99 ? -9.003 13.305 -16.876 1.00 51.00 99 GLU A CA 1
ATOM 816 C C . GLU A 1 99 ? -8.072 13.043 -18.065 1.00 51.00 99 GLU A C 1
ATOM 818 O O . GLU A 1 99 ? -7.734 13.945 -18.829 1.00 51.00 99 GLU A O 1
ATOM 823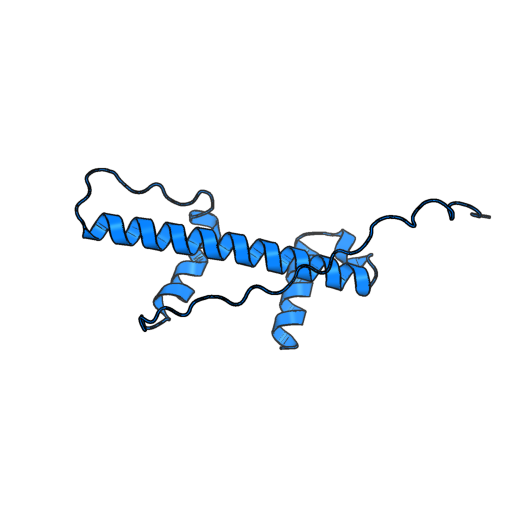 N N . VAL A 1 100 ? -7.598 11.804 -18.190 1.00 47.19 100 VAL A N 1
ATOM 824 C CA . VAL A 1 100 ? -6.928 11.338 -19.406 1.00 47.19 100 VAL A CA 1
ATOM 825 C C . VAL A 1 100 ? -7.999 10.859 -20.377 1.00 47.19 100 VAL A C 1
ATOM 827 O O . VAL A 1 100 ? -8.707 9.894 -20.095 1.00 47.19 100 VAL A O 1
ATOM 830 N N . ASN A 1 101 ? -8.123 11.573 -21.496 1.00 41.34 101 ASN A N 1
ATOM 831 C CA . ASN A 1 101 ? -9.006 11.244 -22.609 1.00 41.34 101 ASN A CA 1
ATOM 832 C C . ASN A 1 101 ? -8.617 9.865 -23.175 1.00 41.34 101 ASN A C 1
ATOM 834 O O . ASN A 1 101 ? -7.474 9.668 -23.588 1.00 41.34 101 ASN A O 1
ATOM 838 N N . VAL A 1 102 ? -9.548 8.910 -23.151 1.00 59.22 102 VAL A N 1
ATOM 839 C CA . VAL A 1 102 ? -9.369 7.537 -23.652 1.00 59.22 102 VAL A CA 1
ATOM 840 C C . VAL A 1 102 ? -10.035 7.431 -25.024 1.00 59.22 102 VAL A C 1
ATOM 842 O O . VAL A 1 102 ? -10.990 6.690 -25.189 1.00 59.22 102 VAL A O 1
ATOM 845 N N . GLU A 1 103 ? -9.578 8.204 -26.005 1.00 53.28 103 GLU A N 1
ATOM 846 C CA . GLU A 1 103 ? -10.051 8.084 -27.392 1.00 53.28 103 GLU A CA 1
ATOM 847 C C . GLU A 1 103 ? -8.904 8.367 -28.366 1.00 53.28 103 GLU A C 1
ATOM 849 O O . GLU A 1 103 ? -8.844 9.421 -28.983 1.00 53.28 103 GLU A O 1
ATOM 854 N N . GLU A 1 104 ? -7.964 7.426 -28.477 1.00 52.69 104 GLU A N 1
ATOM 855 C CA . GLU A 1 104 ? -7.155 7.248 -29.694 1.00 52.69 104 GLU A CA 1
ATOM 856 C C . GLU A 1 104 ? -6.550 5.834 -29.685 1.00 52.69 104 GLU A C 1
ATOM 858 O O . GLU A 1 104 ? -5.351 5.627 -29.510 1.00 52.69 104 GLU A O 1
ATOM 863 N N . TYR A 1 105 ? -7.414 4.820 -29.756 1.00 51.88 105 TYR A N 1
ATOM 864 C CA . TYR A 1 105 ? -7.007 3.416 -29.847 1.00 51.88 105 TYR A CA 1
ATOM 865 C C . TYR A 1 105 ? -7.882 2.703 -30.877 1.00 51.88 105 TYR A C 1
ATOM 867 O O . TYR A 1 105 ? -8.703 1.865 -30.523 1.00 51.88 105 TYR A O 1
ATOM 875 N N . ASP A 1 106 ? -7.754 3.097 -32.145 1.00 52.12 106 ASP A N 1
ATOM 876 C CA . ASP A 1 106 ? -8.389 2.371 -33.252 1.00 52.12 106 ASP A CA 1
ATOM 877 C C . ASP A 1 106 ? -7.665 2.576 -34.592 1.00 52.12 106 ASP A C 1
ATOM 879 O O . ASP A 1 106 ? -8.248 3.091 -35.543 1.00 52.12 106 ASP A O 1
ATOM 883 N N . SER A 1 107 ? -6.363 2.258 -34.685 1.00 53.88 107 SER A N 1
ATOM 884 C CA . SER A 1 107 ? -5.699 2.260 -36.009 1.00 53.88 107 SER A CA 1
ATOM 885 C C . SER A 1 107 ? -4.388 1.489 -36.188 1.00 53.88 107 SER A C 1
ATOM 887 O O . SER A 1 107 ? -3.808 1.608 -37.259 1.00 53.88 107 SER A O 1
ATOM 889 N N . LEU A 1 108 ? -3.874 0.693 -35.243 1.00 49.81 108 LEU A N 1
ATOM 890 C CA . LEU A 1 108 ? -2.596 -0.010 -35.489 1.00 49.81 108 LEU A CA 1
ATOM 891 C C . LEU A 1 108 ? -2.585 -1.464 -34.998 1.00 49.81 108 LEU A C 1
ATOM 893 O O . LEU A 1 108 ? -1.732 -1.862 -34.211 1.00 49.81 108 LEU A O 1
ATOM 897 N N . GLU A 1 109 ? -3.509 -2.269 -35.524 1.00 55.72 109 GLU A N 1
ATOM 898 C CA . GLU A 1 109 ? -3.245 -3.687 -35.803 1.00 55.72 109 GLU A CA 1
ATOM 899 C C . GLU A 1 109 ? -3.042 -3.851 -37.313 1.00 55.72 109 GLU A C 1
ATOM 901 O O . GLU A 1 109 ? -3.958 -4.228 -38.028 1.00 55.72 109 GLU A O 1
ATOM 906 N N . GLU A 1 110 ? -1.836 -3.582 -37.812 1.00 55.03 110 GLU A N 1
ATOM 907 C CA . GLU A 1 110 ? -1.382 -4.171 -39.073 1.00 55.03 110 GLU A CA 1
ATOM 908 C C . GLU A 1 110 ? 0.129 -4.433 -39.029 1.00 55.03 110 GLU A C 1
ATOM 910 O O . GLU A 1 110 ? 0.913 -3.630 -38.525 1.00 55.03 110 GLU A O 1
ATOM 915 N N . CYS A 1 111 ? 0.499 -5.565 -39.633 1.00 38.47 111 CYS A N 1
ATOM 916 C CA . CYS A 1 111 ? 1.844 -6.057 -39.943 1.00 38.47 111 CYS A CA 1
ATOM 917 C C . CYS A 1 111 ? 2.610 -6.801 -38.836 1.00 38.47 111 CYS A C 1
ATOM 919 O O . CYS A 1 111 ? 3.636 -6.354 -38.325 1.00 38.47 111 CYS A O 1
ATOM 921 N N . ILE A 1 112 ? 2.175 -8.045 -38.613 1.00 40.41 112 ILE A N 1
ATOM 922 C CA . ILE A 1 112 ? 3.102 -9.180 -38.502 1.00 40.41 112 ILE A CA 1
ATOM 923 C C . ILE A 1 112 ? 3.505 -9.582 -39.934 1.00 40.41 112 ILE A C 1
ATOM 925 O O . ILE A 1 112 ? 2.609 -9.895 -40.721 1.00 40.41 112 ILE A O 1
ATOM 929 N N . PRO A 1 113 ? 4.796 -9.595 -40.297 1.00 54.53 113 PRO A N 1
ATOM 930 C CA . PRO A 1 113 ? 5.318 -10.521 -41.294 1.00 54.53 113 PRO A CA 1
ATOM 931 C C . PRO A 1 113 ? 5.731 -11.857 -40.658 1.00 54.53 113 PRO A C 1
ATOM 933 O O . PRO A 1 113 ? 6.337 -11.842 -39.561 1.00 54.53 113 PRO A O 1
#

Sequence (113 aa):
RALTDQAWREVCGQLDTQFNHMTDRDKSHYCKMVLSRWRNIRDQWQKACKKVAGQ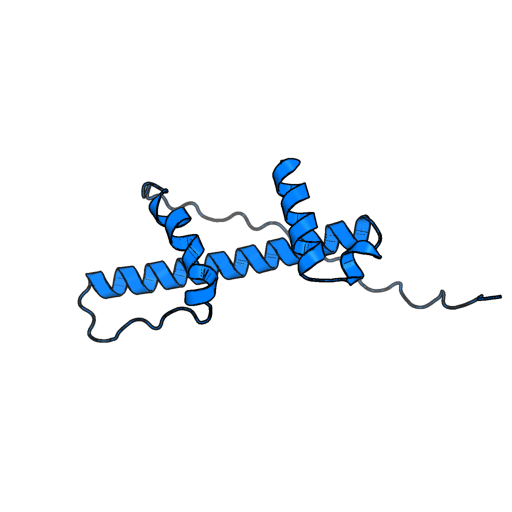NRTGSTRKAKKYIYHDQLSFLSQAVDAKPQESSFIEENKPEIIEVNVEEYDSLEECIP

Radius of gyration: 20.74 Å; chains: 1; bounding box: 39×33×68 Å

InterPro domains:
  IPR006578 MADF domain [PF10545] (3-76)
  IPR006578 MADF domain [PS51029] (1-81)

Foldseek 3Di:
DVVVLVVLLVVLCVVDVCLVVDDPVVVVVSSVVVVVVVVVVVVVQVVQVVVQVVCVVVPDPDHRDHDPCCVVCVVCVVVVVPDDPDDDDDDDDDDDDDDDDPPDPPDDPDDDD